Protein AF-A0A352S1X2-F1 (afdb_monomer_lite)

Structure (mmCIF, N/CA/C/O backbone):
data_AF-A0A352S1X2-F1
#
_entry.id   AF-A0A352S1X2-F1
#
loop_
_atom_site.group_PDB
_atom_site.id
_atom_site.type_symbol
_atom_site.label_atom_id
_atom_site.label_alt_id
_atom_site.label_comp_id
_atom_site.label_asym_id
_atom_site.label_entity_id
_atom_site.label_seq_id
_atom_site.pdbx_PDB_ins_code
_atom_site.Cartn_x
_atom_site.Cartn_y
_atom_site.Cartn_z
_atom_site.occupancy
_atom_site.B_iso_or_equiv
_atom_site.auth_seq_id
_atom_site.auth_comp_id
_atom_site.auth_asym_id
_atom_site.auth_atom_id
_atom_site.pdbx_PDB_model_num
ATOM 1 N N . TRP A 1 1 ? 10.708 -9.217 -10.781 1.00 85.31 1 TRP A N 1
ATOM 2 C CA . TRP A 1 1 ? 12.087 -9.528 -11.227 1.00 85.31 1 TRP A CA 1
ATOM 3 C C . TRP A 1 1 ? 11.951 -10.436 -12.419 1.00 85.31 1 TRP A C 1
ATOM 5 O O . TRP A 1 1 ? 11.146 -11.356 -12.348 1.00 85.31 1 TRP A O 1
ATOM 15 N N . HIS A 1 2 ? 12.680 -10.161 -13.490 1.00 89.62 2 HIS A N 1
ATOM 16 C CA . HIS A 1 2 ? 12.716 -11.003 -14.679 1.00 89.62 2 HIS A CA 1
ATOM 17 C C . HIS A 1 2 ? 13.890 -11.966 -14.588 1.00 89.62 2 HIS A C 1
ATOM 19 O O . HIS A 1 2 ? 14.996 -11.581 -14.204 1.00 89.62 2 HIS A O 1
ATOM 25 N N . LEU A 1 3 ? 13.630 -13.213 -14.949 1.00 93.44 3 LEU A N 1
ATOM 26 C CA . LEU A 1 3 ? 14.584 -14.318 -14.979 1.00 93.44 3 LEU A CA 1
ATOM 27 C C . LEU A 1 3 ? 14.851 -14.772 -16.425 1.00 93.44 3 LEU A C 1
ATOM 29 O O . LEU A 1 3 ? 15.153 -15.934 -16.667 1.00 93.44 3 LEU A O 1
ATOM 33 N N . GLY A 1 4 ? 14.739 -13.853 -17.390 1.00 92.38 4 GLY A N 1
ATOM 34 C CA . GLY A 1 4 ? 14.987 -14.095 -18.816 1.00 92.38 4 GLY A CA 1
ATOM 35 C C . GLY A 1 4 ? 13.757 -13.886 -19.696 1.00 92.38 4 GLY A C 1
ATOM 36 O O . GLY A 1 4 ? 13.850 -13.902 -20.926 1.00 92.38 4 GLY A O 1
ATOM 37 N N . GLU A 1 5 ? 12.586 -13.651 -19.107 1.00 92.06 5 GLU A N 1
ATOM 38 C CA . GLU A 1 5 ? 11.380 -13.439 -1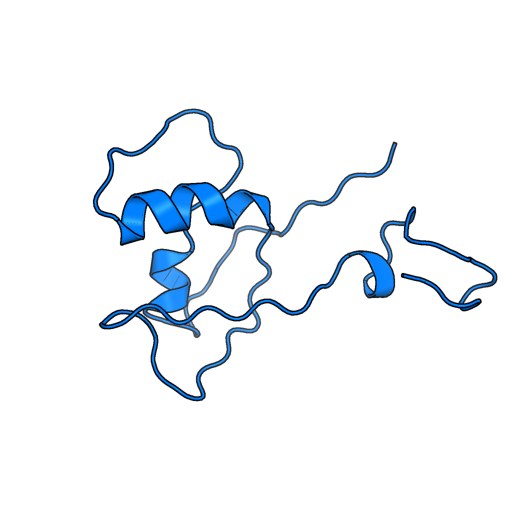9.891 1.00 92.06 5 GLU A CA 1
ATOM 39 C C . GLU A 1 5 ? 11.426 -12.115 -20.645 1.00 92.06 5 GLU A C 1
ATOM 41 O O . GLU A 1 5 ? 11.979 -11.121 -20.175 1.00 92.06 5 GLU A O 1
ATOM 46 N N . LYS A 1 6 ? 10.847 -12.116 -21.851 1.00 90.06 6 LYS A N 1
ATOM 47 C CA . LYS A 1 6 ? 10.948 -10.993 -22.796 1.00 90.06 6 LYS A CA 1
ATOM 48 C C . LYS A 1 6 ? 12.404 -10.542 -23.026 1.00 90.06 6 LYS A C 1
ATOM 50 O O . LYS A 1 6 ? 12.642 -9.371 -23.297 1.00 90.06 6 LYS A O 1
ATOM 55 N N . ARG A 1 7 ? 13.365 -11.476 -22.930 1.00 91.69 7 ARG A N 1
ATOM 56 C CA . ARG A 1 7 ? 14.812 -11.227 -23.066 1.00 91.69 7 ARG A CA 1
ATOM 57 C C . ARG A 1 7 ? 15.340 -10.180 -22.074 1.00 91.69 7 ARG A C 1
ATOM 59 O O . ARG A 1 7 ? 16.294 -9.474 -22.381 1.00 91.69 7 ARG A O 1
ATOM 66 N N . HIS A 1 8 ? 14.725 -10.084 -20.894 1.00 90.31 8 HIS A N 1
ATOM 67 C CA . HIS A 1 8 ? 15.114 -9.140 -19.852 1.00 90.31 8 HIS A CA 1
ATOM 68 C C . HIS A 1 8 ? 15.523 -9.875 -18.571 1.00 90.31 8 HIS A C 1
ATOM 70 O O . HIS A 1 8 ? 14.914 -10.871 -18.177 1.00 90.31 8 HIS A O 1
ATOM 76 N N . LEU A 1 9 ? 16.541 -9.348 -17.894 1.00 91.00 9 LEU A N 1
ATOM 77 C CA . LEU A 1 9 ? 16.956 -9.753 -16.549 1.00 91.00 9 LEU A CA 1
ATOM 78 C C . LEU A 1 9 ? 16.768 -8.581 -15.578 1.00 91.00 9 LEU A C 1
ATOM 80 O O . LEU A 1 9 ? 16.784 -7.428 -15.998 1.00 91.00 9 LEU A O 1
ATOM 84 N N . HIS A 1 10 ? 16.604 -8.851 -14.285 1.00 91.06 10 HIS A N 1
ATOM 85 C CA . HIS A 1 10 ? 16.446 -7.835 -13.226 1.00 91.06 10 HIS A CA 1
ATOM 86 C C . HIS A 1 10 ? 15.048 -7.193 -13.162 1.00 91.06 10 HIS A C 1
ATOM 88 O O . HIS A 1 10 ? 14.061 -7.761 -13.622 1.00 91.06 10 HIS A O 1
ATOM 94 N N . LYS A 1 11 ? 14.920 -6.055 -12.466 1.00 91.12 11 LYS A N 1
ATOM 95 C CA . LYS A 1 11 ? 13.633 -5.423 -12.116 1.00 91.12 11 LYS A CA 1
ATOM 96 C C . LYS A 1 11 ? 13.357 -4.084 -12.817 1.00 91.12 11 LYS A C 1
ATOM 98 O O . LYS A 1 11 ? 12.290 -3.515 -12.603 1.00 91.12 11 LYS A O 1
ATOM 103 N N . PHE A 1 12 ?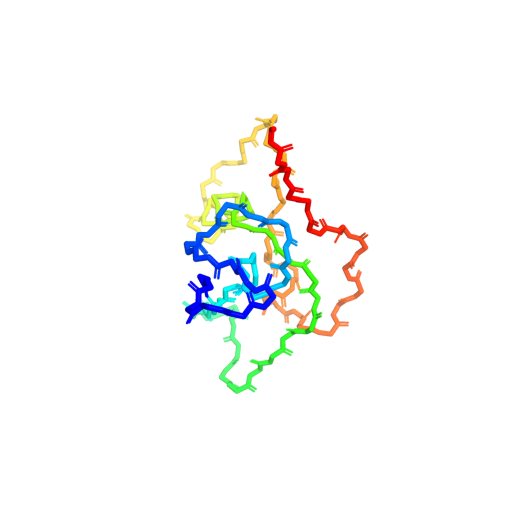 14.276 -3.584 -13.639 1.00 92.19 12 PHE A N 1
ATOM 104 C CA . PHE A 1 12 ? 14.204 -2.230 -14.199 1.00 92.19 12 PHE A CA 1
ATOM 105 C C . PHE A 1 12 ? 13.293 -2.158 -15.438 1.00 92.19 12 PHE A C 1
ATOM 107 O O . PHE A 1 12 ? 13.757 -2.038 -16.561 1.00 92.19 12 PHE A O 1
ATOM 114 N N . THR A 1 13 ? 11.987 -2.349 -15.229 1.00 93.44 13 THR A N 1
ATOM 115 C CA . THR A 1 13 ? 10.933 -2.257 -16.256 1.00 93.44 13 THR A CA 1
ATOM 116 C C . THR A 1 13 ? 9.592 -1.942 -15.590 1.00 93.44 13 THR A C 1
ATOM 118 O O . THR A 1 13 ? 9.388 -2.343 -14.443 1.00 93.44 13 THR A O 1
ATOM 121 N N . LEU A 1 14 ? 8.616 -1.440 -16.349 1.00 94.44 14 LEU A N 1
ATOM 122 C CA . LEU A 1 14 ? 7.237 -1.231 -15.876 1.00 94.44 14 LEU A CA 1
ATOM 123 C C . LEU A 1 14 ? 6.289 -2.433 -16.032 1.00 94.44 14 LEU A C 1
ATOM 125 O O . LEU A 1 14 ? 5.089 -2.313 -15.794 1.00 94.44 14 LEU A O 1
ATOM 129 N N . TRP A 1 15 ? 6.779 -3.602 -16.446 1.00 93.94 15 TRP A N 1
ATOM 130 C CA . TRP A 1 15 ? 5.907 -4.766 -16.620 1.00 93.94 15 TRP A CA 1
ATOM 131 C C . TRP A 1 15 ? 5.397 -5.304 -15.284 1.00 93.94 15 TRP A C 1
ATOM 133 O O . TRP A 1 15 ? 6.164 -5.380 -14.326 1.00 93.94 15 TRP A O 1
ATOM 143 N N . GLU A 1 16 ? 4.148 -5.790 -15.271 1.00 92.88 16 GLU A N 1
ATOM 144 C CA . GLU A 1 16 ? 3.473 -6.346 -14.085 1.00 92.88 16 GLU A CA 1
ATOM 145 C C . GLU A 1 16 ? 4.354 -7.335 -13.310 1.00 92.88 16 GLU A C 1
ATOM 147 O O . GLU A 1 16 ? 4.434 -7.277 -12.091 1.00 92.88 16 GLU A O 1
ATOM 152 N N . ARG A 1 17 ? 5.106 -8.197 -14.004 1.00 92.19 17 ARG A N 1
ATOM 153 C CA . ARG A 1 17 ? 6.027 -9.160 -13.372 1.00 92.19 17 ARG A CA 1
ATOM 154 C C . ARG A 1 17 ? 7.110 -8.514 -12.493 1.00 92.19 17 ARG A C 1
ATOM 156 O O . ARG A 1 17 ? 7.657 -9.156 -11.594 1.00 92.19 17 ARG A O 1
ATOM 163 N N . SER A 1 18 ? 7.495 -7.277 -12.781 1.00 93.38 18 SER A N 1
ATOM 164 C CA . SER A 1 18 ? 8.454 -6.538 -11.962 1.00 93.38 18 SER A CA 1
ATOM 165 C C . SER A 1 18 ? 7.784 -5.682 -10.897 1.00 93.38 18 SER A C 1
ATOM 167 O O . SER A 1 18 ? 8.336 -5.531 -9.810 1.00 93.38 18 SER A O 1
ATOM 169 N N . THR A 1 19 ? 6.610 -5.144 -11.213 1.00 94.50 19 THR A N 1
ATOM 170 C CA . THR A 1 19 ? 5.960 -4.090 -10.439 1.00 94.50 19 THR A CA 1
ATOM 171 C C . THR A 1 19 ? 4.880 -4.589 -9.481 1.00 94.50 19 THR A C 1
ATOM 173 O O . THR A 1 19 ? 4.645 -3.965 -8.450 1.00 94.50 19 THR A O 1
ATOM 176 N N . ARG A 1 20 ? 4.241 -5.725 -9.770 1.00 95.62 20 ARG A N 1
ATOM 177 C CA . ARG A 1 20 ? 3.227 -6.337 -8.910 1.00 95.62 20 ARG A CA 1
ATOM 178 C C . ARG A 1 20 ? 3.890 -7.245 -7.881 1.00 95.62 20 ARG A C 1
ATOM 180 O O . ARG A 1 20 ? 4.508 -8.252 -8.225 1.00 95.62 20 ARG A O 1
ATOM 187 N N . ILE A 1 21 ? 3.725 -6.894 -6.610 1.00 95.56 21 ILE A N 1
ATOM 188 C CA . ILE A 1 21 ? 4.295 -7.617 -5.470 1.00 95.56 21 ILE A CA 1
ATOM 189 C C . ILE A 1 21 ? 3.206 -8.319 -4.645 1.00 95.56 21 ILE A C 1
ATOM 191 O O . ILE A 1 21 ? 2.041 -7.914 -4.694 1.00 95.56 21 ILE A O 1
ATOM 195 N N . PRO A 1 22 ? 3.559 -9.349 -3.857 1.00 96.06 22 PRO A N 1
ATOM 196 C CA . PRO A 1 22 ? 2.700 -9.821 -2.780 1.00 96.06 22 PRO A CA 1
ATOM 197 C C . PRO A 1 22 ? 2.492 -8.707 -1.750 1.00 96.06 22 PRO A C 1
ATOM 199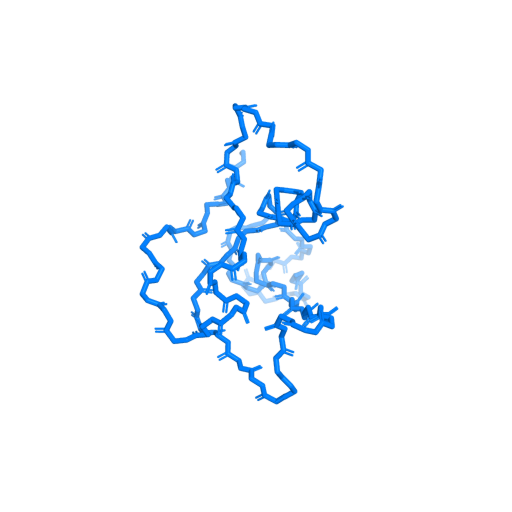 O O . PRO A 1 22 ? 3.455 -8.085 -1.303 1.00 96.06 22 PRO A O 1
ATOM 202 N N . PHE A 1 23 ? 1.242 -8.479 -1.357 1.00 97.06 23 PHE A N 1
ATOM 203 C CA . PHE A 1 23 ? 0.889 -7.505 -0.332 1.00 97.06 23 PHE A CA 1
ATOM 204 C C . PHE A 1 23 ? -0.199 -8.098 0.565 1.00 97.06 23 PHE A C 1
ATOM 206 O O . PHE A 1 23 ? -1.287 -8.427 0.094 1.00 97.06 23 PHE A O 1
ATOM 213 N N . ILE A 1 24 ? 0.134 -8.311 1.838 1.00 97.12 24 ILE A N 1
ATOM 214 C CA . ILE A 1 24 ? -0.724 -8.954 2.838 1.00 97.12 24 ILE A CA 1
ATOM 215 C C . ILE A 1 24 ? -0.684 -8.081 4.087 1.00 97.12 24 ILE A C 1
ATOM 217 O O . ILE A 1 24 ? 0.395 -7.723 4.553 1.00 97.12 24 ILE A O 1
ATOM 221 N N . VAL A 1 25 ? -1.856 -7.755 4.626 1.00 97.31 25 VAL A N 1
ATOM 222 C CA . VAL A 1 25 ? -2.004 -6.936 5.830 1.00 97.31 25 VAL A CA 1
ATOM 223 C C . VAL A 1 25 ? -2.853 -7.701 6.835 1.00 97.31 25 VAL A C 1
ATOM 225 O O . VAL A 1 25 ? -3.912 -8.218 6.486 1.00 97.31 25 VAL A O 1
ATOM 228 N N . VAL A 1 26 ? -2.388 -7.752 8.082 1.00 97.12 26 VAL A N 1
ATOM 229 C CA . VAL A 1 26 ? -3.156 -8.240 9.230 1.00 97.12 26 VAL A CA 1
ATOM 230 C C . VAL A 1 26 ? -3.205 -7.111 10.247 1.00 97.12 26 VAL A C 1
ATOM 232 O O . VAL A 1 26 ? -2.200 -6.790 10.874 1.00 97.12 26 VAL A O 1
ATOM 235 N N . ALA A 1 27 ? -4.374 -6.499 10.385 1.00 96.56 27 ALA A N 1
ATOM 236 C CA . ALA A 1 27 ? -4.648 -5.446 11.349 1.00 96.56 27 ALA A CA 1
ATOM 237 C C . ALA A 1 27 ? -5.802 -5.899 12.264 1.00 96.56 27 ALA A C 1
ATOM 239 O O . ALA A 1 27 ? -6.950 -5.977 11.805 1.00 96.56 27 ALA A O 1
ATOM 240 N N . PRO A 1 28 ? -5.524 -6.243 13.536 1.00 94.62 28 PRO A N 1
ATOM 241 C CA . PRO A 1 28 ? -6.549 -6.676 14.484 1.00 94.62 28 PRO A CA 1
ATOM 242 C C . PRO A 1 28 ? -7.691 -5.660 14.596 1.00 94.62 28 PRO A C 1
ATOM 244 O O . PRO A 1 28 ? -7.455 -4.460 14.678 1.00 94.62 28 PRO A O 1
ATOM 247 N N . GLY A 1 29 ? -8.937 -6.138 14.567 1.00 95.12 29 GLY A N 1
ATOM 248 C CA . GLY A 1 29 ? -10.127 -5.277 14.616 1.00 95.12 29 GLY A CA 1
ATOM 249 C C . GLY A 1 29 ? -10.438 -4.507 13.325 1.00 95.12 29 GLY A C 1
ATOM 250 O O . GLY A 1 29 ? -11.458 -3.828 13.269 1.00 95.12 29 GLY A O 1
ATOM 251 N N . VAL A 1 30 ? -9.602 -4.626 12.286 1.00 97.00 30 VAL A N 1
ATOM 252 C CA . VAL A 1 30 ? -9.793 -3.953 10.989 1.00 97.00 30 VAL A CA 1
ATOM 253 C C . VAL A 1 30 ? -9.935 -4.966 9.856 1.00 97.00 30 VAL A C 1
ATOM 255 O O . VAL A 1 30 ? -10.903 -4.914 9.108 1.00 97.00 30 VAL A O 1
ATOM 258 N N . THR A 1 31 ? -8.979 -5.887 9.716 1.00 97.06 31 THR A N 1
ATOM 259 C CA . THR A 1 31 ? -8.975 -6.888 8.637 1.00 97.06 31 THR A CA 1
ATOM 260 C C . THR A 1 31 ? -9.658 -8.182 9.063 1.00 97.06 31 THR A C 1
ATOM 262 O O . THR A 1 31 ? -9.502 -8.617 10.206 1.00 97.06 31 THR A O 1
ATOM 265 N N . HIS A 1 32 ? -10.307 -8.863 8.116 1.00 95.31 32 HIS A N 1
ATOM 266 C CA . HIS A 1 32 ? -10.912 -10.180 8.328 1.00 95.31 32 HIS A CA 1
ATOM 267 C C . HIS A 1 32 ? -10.110 -11.298 7.630 1.00 95.31 32 HIS A C 1
ATOM 269 O O . HIS A 1 32 ? -9.711 -11.124 6.471 1.00 95.31 32 HIS A O 1
ATOM 275 N N . PRO A 1 33 ? -9.889 -12.458 8.282 1.00 95.94 33 PRO A N 1
ATOM 276 C CA . PRO A 1 33 ? -9.199 -13.595 7.671 1.00 95.94 33 PRO A CA 1
ATOM 277 C C . PRO A 1 33 ? -9.842 -14.056 6.357 1.00 95.94 33 PRO A C 1
ATOM 279 O O . PRO A 1 33 ? -11.060 -14.036 6.205 1.00 95.94 33 PRO A O 1
ATOM 282 N N . GLY A 1 34 ? -9.014 -14.485 5.401 1.00 95.50 34 GLY A N 1
ATOM 283 C CA . GLY A 1 34 ? -9.469 -15.028 4.113 1.00 95.50 34 GLY A CA 1
ATOM 284 C C . GLY A 1 34 ? -10.003 -13.994 3.116 1.00 95.50 34 GLY A C 1
ATOM 285 O O . GLY A 1 34 ? -10.347 -14.356 1.991 1.00 95.50 34 GLY A O 1
ATOM 286 N N . THR A 1 35 ? -10.048 -12.712 3.483 1.00 96.69 35 THR A N 1
ATOM 287 C CA . THR A 1 35 ? -10.482 -11.653 2.568 1.00 96.69 35 THR A CA 1
ATOM 288 C C . THR A 1 35 ? -9.400 -11.280 1.559 1.00 96.69 35 THR A C 1
ATOM 290 O O . THR A 1 35 ? -8.200 -11.421 1.801 1.00 96.69 35 THR A O 1
ATOM 293 N N . ARG A 1 36 ? -9.833 -10.825 0.379 1.00 97.44 36 ARG A N 1
ATOM 294 C CA . ARG A 1 36 ? -8.958 -10.388 -0.713 1.00 97.44 36 ARG A CA 1
ATOM 295 C C . ARG A 1 36 ? -9.578 -9.174 -1.392 1.00 97.44 36 ARG A C 1
ATOM 297 O O . ARG A 1 36 ? -10.778 -9.174 -1.650 1.00 97.44 36 ARG A O 1
ATOM 304 N N . SER A 1 37 ? -8.758 -8.182 -1.726 1.00 96.56 37 SER A N 1
ATOM 305 C CA . SER A 1 37 ? -9.156 -7.073 -2.596 1.00 96.56 37 SER A CA 1
ATOM 306 C C . SER A 1 37 ? -8.415 -7.162 -3.928 1.00 96.56 37 SER A C 1
ATOM 308 O O . SER A 1 37 ? -7.230 -7.493 -3.967 1.00 96.56 37 SER A O 1
ATOM 310 N N . GLY A 1 38 ? -9.125 -6.890 -5.024 1.00 95.62 38 GLY A N 1
ATOM 311 C CA . GLY A 1 38 ? -8.553 -6.791 -6.372 1.00 95.62 38 GLY A CA 1
ATOM 312 C C . GLY A 1 38 ? -8.202 -5.359 -6.783 1.00 95.62 38 GLY A C 1
ATOM 313 O O . GLY A 1 38 ? -7.890 -5.129 -7.949 1.00 95.62 38 GLY A O 1
ATOM 314 N N . LYS A 1 39 ? -8.314 -4.388 -5.868 1.00 95.88 39 LYS A N 1
ATOM 315 C CA . LYS A 1 39 ? -8.089 -2.973 -6.169 1.00 95.88 39 LYS A CA 1
ATOM 316 C C . LYS A 1 39 ? -6.585 -2.663 -6.252 1.00 95.88 39 LYS A C 1
ATOM 318 O O . LYS A 1 39 ? -5.818 -3.197 -5.449 1.00 95.88 39 LYS A O 1
ATOM 323 N N . PRO A 1 40 ? -6.146 -1.834 -7.218 1.00 95.62 40 PRO A N 1
ATOM 324 C CA . PRO A 1 40 ? -4.748 -1.437 -7.318 1.00 95.62 40 PRO A CA 1
ATOM 325 C C . PRO A 1 40 ? -4.376 -0.524 -6.146 1.00 95.62 40 PRO A C 1
ATOM 327 O O . PRO A 1 40 ? -5.092 0.427 -5.840 1.00 95.62 40 PRO A O 1
ATOM 330 N N . VAL A 1 41 ? -3.243 -0.817 -5.513 1.00 96.81 41 VAL A N 1
ATOM 331 C CA . VAL A 1 41 ? -2.655 -0.035 -4.416 1.00 96.81 41 VAL A CA 1
ATOM 332 C C . VAL A 1 41 ? -1.149 0.088 -4.639 1.00 96.81 41 VAL A C 1
ATOM 334 O O . VAL A 1 41 ? -0.556 -0.744 -5.333 1.00 96.81 41 VAL A O 1
ATOM 337 N N . GLY A 1 42 ? -0.534 1.125 -4.081 1.00 95.69 42 GLY A N 1
ATOM 338 C CA . GLY A 1 42 ? 0.900 1.380 -4.168 1.00 95.69 42 GLY A CA 1
ATOM 339 C C . GLY A 1 42 ? 1.616 1.168 -2.837 1.00 95.69 42 GLY A C 1
ATOM 340 O O . GLY A 1 42 ? 1.028 1.244 -1.763 1.00 95.69 42 GLY A O 1
ATOM 341 N N . THR A 1 43 ? 2.933 0.964 -2.880 1.00 96.31 43 THR A N 1
ATOM 342 C CA . THR A 1 43 ? 3.749 0.897 -1.652 1.00 96.31 43 THR A CA 1
ATOM 343 C C . THR A 1 43 ? 3.804 2.234 -0.909 1.00 96.31 43 THR A C 1
ATOM 345 O O . THR A 1 43 ? 4.039 2.248 0.295 1.00 96.31 43 THR A O 1
ATOM 348 N N . ILE A 1 44 ? 3.549 3.350 -1.601 1.00 96.88 44 ILE A N 1
ATOM 349 C CA . ILE A 1 44 ? 3.443 4.689 -0.999 1.00 96.88 44 ILE A CA 1
ATOM 350 C C . ILE A 1 44 ? 2.246 4.820 -0.046 1.00 96.88 44 ILE A C 1
ATOM 352 O O . ILE A 1 44 ? 2.269 5.655 0.851 1.00 96.88 44 ILE A O 1
ATOM 356 N N . ASP A 1 45 ? 1.233 3.963 -0.195 1.00 97.38 45 ASP A N 1
ATOM 357 C CA . ASP A 1 45 ? 0.032 3.957 0.642 1.00 97.38 45 ASP A CA 1
ATOM 358 C C . ASP A 1 45 ? 0.296 3.338 2.029 1.00 97.38 45 ASP A C 1
ATOM 360 O O . ASP A 1 45 ? -0.482 3.523 2.966 1.00 97.38 45 ASP A O 1
ATOM 364 N N . ILE A 1 46 ? 1.417 2.622 2.203 1.00 97.31 46 ILE A N 1
ATOM 365 C CA . ILE A 1 46 ? 1.763 1.935 3.458 1.00 97.31 46 ILE A CA 1
ATOM 366 C C . ILE A 1 46 ? 1.931 2.938 4.601 1.00 97.31 46 ILE A C 1
ATOM 368 O O . ILE A 1 46 ? 1.355 2.749 5.669 1.00 97.31 46 ILE A O 1
ATOM 372 N N . PHE A 1 47 ? 2.690 4.013 4.380 1.00 97.81 47 PHE A N 1
ATOM 373 C CA . PHE A 1 47 ? 2.974 5.007 5.416 1.00 97.81 47 PHE A CA 1
ATOM 374 C C . PHE A 1 47 ? 1.708 5.683 5.981 1.00 97.81 47 PHE A C 1
ATOM 376 O O . PHE A 1 47 ? 1.493 5.581 7.192 1.00 97.81 47 PHE A O 1
ATOM 383 N N . PRO A 1 48 ? 0.820 6.298 5.168 1.00 98.00 48 PRO A N 1
ATOM 384 C CA . PRO A 1 48 ? -0.414 6.885 5.695 1.00 98.00 48 PRO A CA 1
ATOM 385 C C . PRO A 1 48 ? -1.348 5.840 6.327 1.00 98.00 48 PRO A C 1
ATOM 387 O O . PRO A 1 48 ? -2.021 6.150 7.306 1.00 98.00 48 PRO A O 1
ATOM 390 N N . THR A 1 49 ? -1.353 4.593 5.835 1.00 97.88 49 THR A N 1
ATOM 391 C CA . THR A 1 49 ? -2.142 3.501 6.439 1.00 97.88 49 THR A CA 1
ATOM 392 C C . THR A 1 49 ? -1.656 3.149 7.844 1.00 97.88 49 THR A C 1
ATOM 394 O O . THR A 1 49 ? -2.468 2.950 8.746 1.00 97.88 49 THR A O 1
ATOM 397 N N . LEU A 1 50 ? -0.337 3.071 8.048 1.00 97.62 50 LEU A N 1
ATOM 398 C CA . LEU A 1 50 ? 0.246 2.778 9.358 1.00 97.62 50 LEU A CA 1
ATOM 399 C C . LEU A 1 50 ? -0.004 3.912 10.354 1.00 97.62 50 LEU A C 1
ATOM 401 O O . LEU A 1 50 ? -0.338 3.628 11.501 1.00 97.62 50 LEU A O 1
ATOM 405 N N . ASN A 1 51 ? 0.091 5.175 9.922 1.00 97.56 51 ASN A N 1
ATOM 406 C CA . ASN A 1 51 ? -0.251 6.308 10.785 1.00 97.56 51 ASN A CA 1
ATOM 407 C C . ASN A 1 51 ? -1.699 6.213 11.278 1.00 97.56 51 ASN A C 1
ATOM 409 O O . ASN A 1 51 ? -1.937 6.327 12.479 1.00 97.56 51 ASN A O 1
ATOM 413 N N . GLU A 1 52 ? -2.648 5.928 10.381 1.00 97.69 52 GLU A N 1
ATOM 414 C CA . GLU A 1 52 ? -4.058 5.788 10.756 1.00 97.69 52 GLU A CA 1
ATOM 415 C C . GLU A 1 52 ? -4.300 4.577 11.674 1.00 97.69 52 GLU A C 1
ATOM 417 O O . GLU A 1 52 ? -5.019 4.690 12.666 1.00 97.69 52 GLU A O 1
ATOM 422 N N . LEU A 1 53 ? -3.668 3.429 11.397 1.00 97.31 53 LEU A N 1
ATOM 423 C CA . LEU A 1 53 ? -3.759 2.231 12.245 1.00 97.31 53 LEU A CA 1
ATOM 424 C C . LEU A 1 53 ? -3.216 2.460 13.661 1.00 97.31 53 LEU A C 1
ATOM 426 O O . LEU A 1 53 ? -3.758 1.914 14.619 1.00 97.31 53 LEU A O 1
ATOM 430 N N . CYS A 1 54 ? -2.161 3.262 13.793 1.00 96.75 54 CYS A N 1
ATOM 431 C CA . CYS A 1 54 ? -1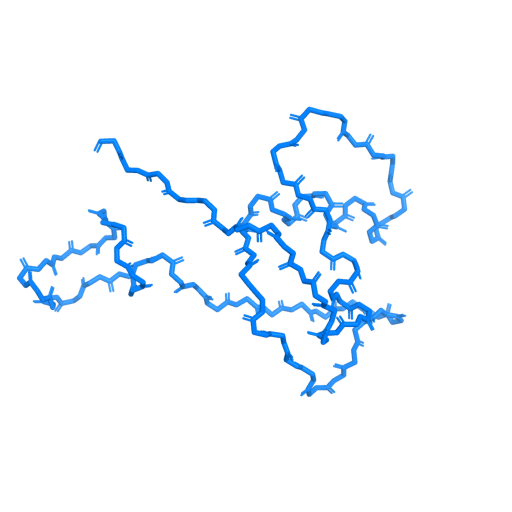.540 3.591 15.074 1.00 96.75 54 CYS A CA 1
ATOM 432 C C . CYS A 1 54 ? -2.218 4.767 15.799 1.00 96.75 54 CYS A C 1
ATOM 434 O O . CYS A 1 54 ? -1.778 5.128 16.889 1.00 96.75 54 CYS A O 1
ATOM 436 N N . GLY A 1 55 ? -3.250 5.388 15.215 1.00 96.50 55 GLY A N 1
ATOM 437 C CA . GLY A 1 55 ? -3.890 6.580 15.781 1.00 96.50 55 GLY A CA 1
ATOM 438 C C . GLY A 1 55 ? -2.971 7.808 15.825 1.00 96.50 55 GLY A C 1
ATOM 439 O O . GLY A 1 55 ? -3.140 8.673 16.683 1.00 96.50 55 GLY A O 1
ATOM 440 N N . LEU A 1 56 ? -1.978 7.871 14.934 1.00 97.62 56 LEU A N 1
ATOM 441 C CA . LEU A 1 56 ? -1.065 9.005 14.810 1.00 97.62 56 LEU A CA 1
ATOM 442 C C . LEU A 1 56 ? -1.694 10.125 13.963 1.00 97.62 56 LEU A C 1
ATOM 444 O O . LEU A 1 56 ? -2.582 9.856 13.149 1.00 97.62 56 LEU A O 1
ATOM 448 N N . PRO A 1 57 ? -1.230 11.381 14.111 1.00 95.38 57 PRO A N 1
ATOM 449 C CA . PRO A 1 57 ? -1.697 12.487 13.283 1.00 95.38 57 PRO A CA 1
ATOM 450 C C . PRO A 1 57 ? -1.503 12.223 11.785 1.00 95.38 57 PRO A C 1
ATOM 452 O O . PRO A 1 57 ? -0.514 11.613 11.366 1.00 95.38 57 PRO A O 1
ATOM 455 N N . SER A 1 58 ? -2.432 12.722 10.968 1.00 92.69 58 SER A N 1
ATOM 456 C CA . SER A 1 58 ? -2.276 12.716 9.514 1.00 92.69 58 SER A CA 1
ATOM 457 C C . SER A 1 58 ? -1.090 13.583 9.099 1.00 92.69 58 SER A C 1
ATOM 459 O O . SER A 1 58 ? -0.848 14.642 9.676 1.00 92.69 58 SER A O 1
ATOM 461 N N . VAL A 1 59 ? -0.367 13.135 8.075 1.00 95.12 59 VAL A N 1
ATOM 462 C CA . VAL A 1 59 ? 0.735 13.887 7.473 1.00 95.12 59 VAL A CA 1
ATOM 463 C C . VAL A 1 59 ? 0.263 14.416 6.128 1.00 95.12 59 VAL A C 1
ATOM 465 O O . VAL A 1 59 ? -0.172 13.641 5.274 1.00 95.12 59 VAL A O 1
ATOM 468 N N . ASP A 1 60 ? 0.343 15.729 5.956 1.00 94.81 60 ASP A N 1
ATOM 469 C CA . ASP A 1 60 ? -0.030 16.395 4.714 1.00 94.81 60 ASP A CA 1
ATOM 470 C C . ASP A 1 60 ? 1.063 16.249 3.645 1.00 94.81 60 ASP A C 1
ATOM 472 O O . ASP A 1 60 ? 2.231 15.994 3.941 1.00 94.81 60 ASP A O 1
ATOM 476 N N . GLY A 1 61 ? 0.683 16.428 2.378 1.00 95.69 61 GLY A N 1
ATOM 477 C CA . GLY A 1 61 ? 1.625 16.416 1.251 1.00 95.69 61 GLY A CA 1
ATOM 478 C C . GLY A 1 61 ? 2.125 15.029 0.834 1.00 95.69 61 GLY A C 1
ATOM 479 O O . GLY A 1 61 ? 3.073 14.938 0.060 1.00 95.69 61 GLY A O 1
ATOM 480 N N . LEU A 1 62 ? 1.507 13.951 1.324 1.00 96.00 62 LEU A N 1
ATOM 481 C CA . LEU A 1 62 ? 1.790 12.595 0.858 1.00 96.00 62 LEU A CA 1
ATOM 482 C C . LEU A 1 62 ? 1.089 12.317 -0.479 1.00 96.00 62 LEU A C 1
ATOM 484 O O . LEU A 1 62 ? -0.102 12.582 -0.631 1.00 96.00 62 LEU A O 1
ATOM 488 N N . ASP A 1 63 ? 1.804 11.692 -1.417 1.00 95.06 63 ASP A N 1
ATOM 489 C CA . ASP A 1 63 ? 1.207 11.188 -2.664 1.00 95.06 63 ASP A CA 1
ATOM 490 C C . ASP A 1 63 ? 0.297 9.967 -2.424 1.00 95.06 63 ASP A C 1
ATOM 492 O O . ASP A 1 63 ? -0.679 9.737 -3.151 1.00 95.06 63 ASP A O 1
ATOM 496 N N . GLY A 1 64 ? 0.632 9.176 -1.397 1.00 95.75 64 GLY A N 1
ATOM 497 C CA . GLY A 1 64 ? -0.101 7.980 -0.991 1.00 95.75 64 GLY A CA 1
ATOM 498 C C . GLY A 1 64 ? -1.366 8.297 -0.197 1.00 95.75 64 GLY A C 1
ATOM 499 O O . GLY A 1 64 ? -1.493 9.351 0.423 1.00 95.75 64 GLY A O 1
ATOM 500 N N . ALA A 1 65 ? -2.302 7.354 -0.180 1.00 95.81 65 ALA A N 1
ATOM 501 C CA . ALA A 1 65 ? -3.539 7.437 0.587 1.00 95.81 65 ALA A CA 1
ATOM 502 C C . ALA A 1 65 ? -3.658 6.253 1.548 1.00 95.81 65 ALA A C 1
ATOM 504 O O . ALA A 1 65 ? -3.217 5.149 1.245 1.00 95.81 65 ALA A O 1
ATOM 505 N N . SER A 1 66 ? -4.282 6.461 2.708 1.00 97.06 66 SER A N 1
ATOM 506 C CA . SER A 1 66 ? -4.533 5.351 3.627 1.00 97.06 66 SER A CA 1
ATOM 507 C C . SER A 1 66 ? -5.443 4.296 2.992 1.00 97.06 66 SER A C 1
ATOM 509 O O . SER A 1 66 ? -6.481 4.606 2.402 1.00 97.06 66 SER A O 1
ATOM 511 N N . LEU A 1 67 ? -5.065 3.030 3.161 1.00 97.56 67 LEU A N 1
ATOM 512 C CA . LEU A 1 67 ? -5.808 1.859 2.711 1.00 97.56 67 LEU A CA 1
ATOM 513 C C . LEU A 1 67 ? -6.872 1.415 3.717 1.00 97.56 67 LEU A C 1
ATOM 515 O O . LEU A 1 67 ? -7.573 0.442 3.442 1.00 97.56 67 LEU A O 1
ATOM 519 N N . MET A 1 68 ? -7.037 2.105 4.853 1.00 97.19 68 MET A N 1
ATOM 520 C CA . MET A 1 68 ? -8.048 1.770 5.864 1.00 97.19 68 MET A CA 1
ATOM 521 C C . MET A 1 68 ? -9.446 1.498 5.270 1.00 97.19 68 MET A C 1
ATOM 523 O O . MET A 1 68 ? -10.060 0.499 5.660 1.00 97.19 68 MET A O 1
ATOM 527 N N . PRO A 1 69 ? -9.955 2.277 4.287 1.00 96.31 69 PRO A N 1
ATOM 528 C CA . PRO A 1 69 ? -11.250 1.991 3.670 1.00 96.31 69 PRO A CA 1
ATOM 529 C C . PRO A 1 69 ? -11.302 0.631 2.954 1.00 96.31 69 PRO A C 1
ATOM 531 O O . PRO A 1 69 ? -12.302 -0.077 3.062 1.00 96.31 69 PRO A O 1
ATOM 534 N N . ILE A 1 70 ? -10.221 0.238 2.268 1.00 96.75 70 ILE A N 1
ATOM 535 C CA . ILE A 1 70 ? -10.107 -1.065 1.591 1.00 96.75 70 ILE A CA 1
ATOM 536 C C . ILE A 1 70 ? -9.939 -2.193 2.614 1.00 96.75 70 ILE A C 1
ATOM 538 O O . ILE A 1 70 ? -10.524 -3.261 2.447 1.00 96.75 70 ILE A O 1
ATOM 542 N N . LEU A 1 71 ? -9.162 -1.969 3.680 1.00 96.94 71 LEU A N 1
ATOM 543 C CA . LEU A 1 71 ? -8.947 -2.971 4.728 1.00 96.94 71 LEU A CA 1
ATOM 544 C C . LEU A 1 71 ? -10.254 -3.321 5.456 1.00 96.94 71 LEU A C 1
ATOM 546 O O . LEU A 1 71 ? -10.471 -4.490 5.766 1.00 96.94 71 LEU A O 1
ATOM 550 N N . ARG A 1 72 ? -11.132 -2.330 5.677 1.00 96.31 72 ARG A N 1
ATOM 551 C CA . ARG A 1 72 ? -12.467 -2.522 6.276 1.00 96.31 72 ARG A CA 1
ATOM 552 C C . ARG A 1 72 ? -13.493 -3.078 5.289 1.00 96.31 72 ARG A C 1
ATOM 554 O O . ARG A 1 72 ? -14.341 -3.876 5.671 1.00 96.31 72 ARG A O 1
ATOM 561 N N . ASN A 1 73 ? 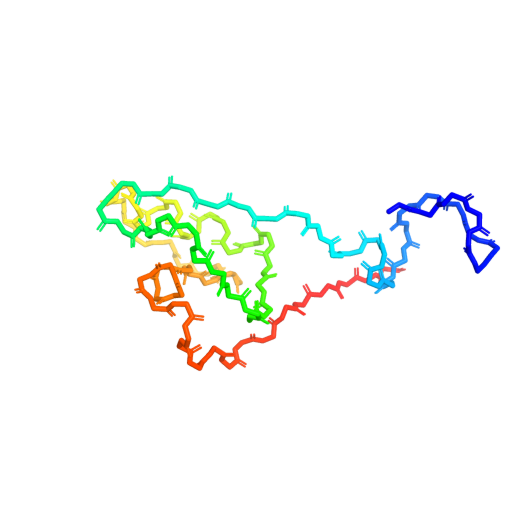-13.439 -2.652 4.027 1.00 96.62 73 ASN A N 1
ATOM 562 C CA . ASN A 1 73 ? -14.325 -3.131 2.972 1.00 96.62 73 ASN A CA 1
ATOM 563 C C . ASN A 1 73 ? -13.520 -3.503 1.713 1.00 96.62 73 ASN A C 1
ATOM 565 O O . ASN A 1 73 ? -13.330 -2.663 0.829 1.00 96.62 73 ASN A O 1
ATOM 569 N N . PRO A 1 74 ? -13.102 -4.775 1.571 1.00 96.19 74 PRO A N 1
ATOM 570 C CA . PRO A 1 74 ? -12.315 -5.231 0.423 1.00 96.19 74 PRO A CA 1
ATOM 571 C C . PRO A 1 74 ? -13.000 -5.056 -0.942 1.00 96.19 74 PRO A C 1
ATOM 573 O O . PRO A 1 74 ? -12.310 -5.040 -1.967 1.00 96.19 74 PRO A O 1
ATOM 576 N N . ALA A 1 75 ? -14.334 -4.925 -0.959 1.00 95.69 75 ALA A N 1
ATOM 577 C CA . ALA A 1 75 ? -15.154 -4.718 -2.152 1.00 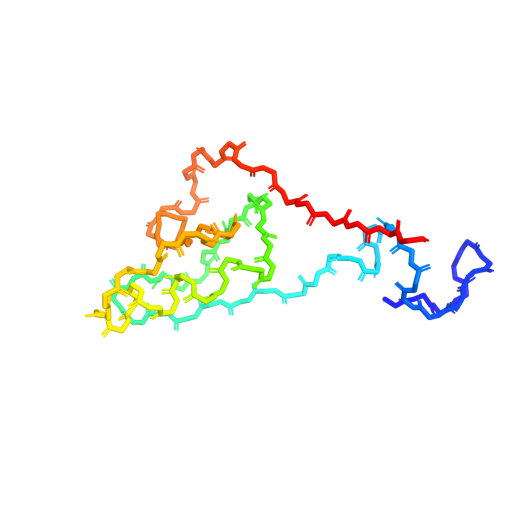95.69 75 ALA A CA 1
ATOM 578 C C . ALA A 1 75 ? -15.393 -3.233 -2.489 1.00 95.69 75 ALA A C 1
ATOM 580 O O . ALA A 1 75 ? -16.015 -2.939 -3.511 1.00 95.69 75 ALA A O 1
ATOM 581 N N . LEU A 1 76 ? -14.910 -2.302 -1.655 1.00 96.81 76 LEU A N 1
ATOM 582 C CA . LEU A 1 76 ? -15.046 -0.861 -1.864 1.00 96.81 76 LEU A CA 1
ATOM 583 C C . LEU A 1 76 ? -14.561 -0.459 -3.257 1.00 96.81 76 LEU A C 1
ATOM 585 O O . LEU A 1 76 ? -13.488 -0.876 -3.700 1.00 96.81 76 LEU A O 1
ATOM 589 N N . ASP A 1 77 ? -15.316 0.410 -3.930 1.00 95.12 77 ASP A N 1
ATOM 590 C CA . ASP A 1 77 ? -14.869 0.959 -5.201 1.00 95.12 77 ASP A CA 1
ATOM 591 C C . ASP A 1 77 ? -13.749 1.995 -5.018 1.00 95.12 77 ASP A C 1
ATOM 593 O O . ASP A 1 77 ? -13.981 3.174 -4.756 1.00 95.12 77 ASP A O 1
ATOM 597 N N . TRP A 1 78 ? -12.508 1.527 -5.137 1.00 95.44 78 TRP A N 1
ATOM 598 C CA . TRP A 1 78 ? -11.308 2.352 -5.075 1.00 95.44 78 TRP A CA 1
ATOM 599 C C . TRP A 1 78 ? -10.943 2.905 -6.455 1.00 95.44 78 TRP A C 1
ATOM 601 O O . TRP A 1 78 ? -10.499 2.164 -7.332 1.00 95.44 78 TRP A O 1
ATOM 611 N N . LYS A 1 79 ? -11.123 4.216 -6.641 1.00 93.62 79 LYS A N 1
ATOM 612 C CA . LYS A 1 79 ? -10.907 4.899 -7.930 1.00 93.62 79 LYS A CA 1
ATOM 613 C C . LYS A 1 79 ? -9.467 5.362 -8.169 1.00 93.62 79 LYS A C 1
ATOM 615 O O . LYS A 1 79 ? -9.149 5.788 -9.276 1.00 93.62 79 LYS A O 1
ATOM 620 N N . ARG A 1 80 ? -8.601 5.325 -7.149 1.00 94.00 80 ARG A N 1
ATOM 621 C CA . ARG A 1 80 ? -7.196 5.735 -7.289 1.00 94.00 80 ARG A CA 1
ATOM 622 C C . ARG A 1 80 ? -6.402 4.650 -8.033 1.00 94.00 80 ARG A C 1
ATOM 624 O O . ARG A 1 80 ? -6.477 3.485 -7.642 1.00 94.00 80 ARG A O 1
ATOM 631 N N . PRO A 1 81 ? -5.638 5.004 -9.081 1.00 94.25 81 PRO A N 1
ATOM 632 C CA . PRO A 1 81 ? -4.738 4.064 -9.733 1.00 94.25 81 PRO A CA 1
ATOM 633 C C . PRO A 1 81 ? -3.472 3.842 -8.894 1.00 94.25 81 PRO A C 1
ATOM 635 O O . PRO A 1 81 ? -3.079 4.702 -8.107 1.00 94.25 81 PRO A O 1
ATOM 638 N N . ALA A 1 82 ? -2.786 2.723 -9.127 1.00 94.00 82 ALA A N 1
ATOM 639 C CA . ALA A 1 82 ? -1.395 2.568 -8.711 1.00 94.00 82 ALA A CA 1
ATOM 640 C C . ALA A 1 82 ? -0.487 3.195 -9.780 1.00 94.00 82 ALA A C 1
ATOM 642 O O . ALA A 1 82 ? -0.550 2.804 -10.948 1.00 94.00 82 ALA A O 1
ATOM 643 N N . LEU A 1 83 ? 0.340 4.167 -9.388 1.00 94.75 83 LEU A N 1
ATOM 644 C CA . LEU A 1 83 ? 1.281 4.846 -10.279 1.00 94.75 83 LEU A CA 1
ATOM 645 C C . LEU A 1 83 ? 2.696 4.307 -10.062 1.00 94.75 83 LEU A C 1
ATOM 647 O O . LEU A 1 83 ? 3.164 4.209 -8.930 1.00 94.75 83 LEU A O 1
ATOM 651 N N . ILE A 1 84 ? 3.375 3.965 -11.156 1.00 94.31 84 ILE A N 1
ATOM 652 C CA . ILE A 1 84 ? 4.760 3.491 -11.149 1.00 94.31 84 ILE A CA 1
ATOM 653 C C . ILE A 1 84 ? 5.480 4.162 -12.310 1.00 94.31 84 ILE A C 1
ATOM 655 O O . ILE A 1 84 ? 4.983 4.156 -13.436 1.00 94.31 84 ILE A O 1
ATOM 659 N N . THR A 1 85 ? 6.637 4.748 -12.031 1.00 93.06 85 THR A N 1
ATOM 660 C CA . THR A 1 85 ? 7.436 5.494 -13.003 1.00 93.06 85 THR A CA 1
ATOM 661 C C . THR A 1 85 ? 8.720 4.745 -13.348 1.00 93.06 85 THR A C 1
ATOM 663 O O . THR A 1 85 ? 9.188 3.878 -12.608 1.00 93.06 85 THR A O 1
ATOM 666 N N . HIS A 1 86 ? 9.269 5.052 -14.519 1.00 89.75 86 HIS A N 1
ATOM 667 C CA . HIS A 1 86 ? 10.546 4.543 -15.003 1.00 89.75 86 HIS A CA 1
ATOM 668 C C . HIS A 1 86 ? 11.275 5.703 -15.670 1.00 89.75 86 HIS A C 1
ATOM 670 O O . HIS A 1 86 ? 10.664 6.410 -16.471 1.00 89.75 86 HIS A O 1
ATOM 676 N N . GLY A 1 87 ? 12.530 5.917 -15.272 1.00 84.69 87 GLY A N 1
ATOM 677 C CA . GLY A 1 87 ? 13.403 6.965 -15.810 1.00 84.69 87 GLY A CA 1
ATOM 678 C C . GLY A 1 87 ? 14.089 6.568 -17.104 1.00 84.69 87 GLY A C 1
ATOM 679 O O . GLY A 1 87 ? 14.092 5.355 -17.423 1.00 84.69 87 GLY A O 1
#

Sequence (87 aa):
WHLGEKRHLHKFTLWERSTRIPFIVVAPGVTHPGTRSGKPVGTIDIFPTLNELCGLPSVDGLDGASLMPILRNPALDWKRPALITHG

Secondary structure (DSSP, 8-state):
-EESGGG-EES-S-SHHHH--------TTT--TT----S---GGGHHHHHHHHTTPPP-TT-SS---HHHHH-TTS---PPPP----

pLDDT: mean 94.98, std 2.59, range [84.69, 98.0]

Radius of gyration: 15.24 Å; chains: 1; bounding box: 32×31×39 Å

Foldseek 3Di:
DDPCPVHDDDQQDPDCVNQPDDDDDDQPPQADPPDAAPAAAEPLQVVQQVCVSVVHDGDPPRPHHHCSVCRNPSPDPDPDHYDDDHD